Protein AF-A0A2R6AAJ7-F1 (afdb_monomer)

Radius of gyration: 13.23 Å; Cα contacts (8 Å, |Δi|>4): 170; chains: 1; bounding box: 36×14×38 Å

Structure (mmCIF, N/CA/C/O backbone):
data_AF-A0A2R6AAJ7-F1
#
_entry.id   AF-A0A2R6AAJ7-F1
#
loop_
_atom_site.group_PDB
_atom_site.id
_atom_site.type_symbol
_atom_site.label_atom_id
_atom_site.label_alt_id
_atom_site.label_comp_id
_atom_site.label_asym_id
_atom_site.label_entity_id
_atom_site.label_seq_id
_atom_site.pdbx_PDB_ins_code
_atom_site.Cartn_x
_atom_site.Cartn_y
_atom_site.Cartn_z
_atom_site.occupancy
_atom_site.B_iso_or_equiv
_atom_site.auth_seq_id
_atom_site.auth_comp_id
_atom_site.auth_asym_id
_atom_site.auth_atom_id
_atom_site.pdbx_PDB_model_num
ATOM 1 N N . MET A 1 1 ? 14.531 6.983 -18.522 1.00 44.47 1 MET A N 1
ATOM 2 C CA . MET A 1 1 ? 13.220 7.591 -18.213 1.00 44.47 1 MET A CA 1
ATOM 3 C C . MET A 1 1 ? 12.884 7.151 -16.793 1.00 44.47 1 MET A C 1
ATOM 5 O O . MET A 1 1 ? 13.116 5.987 -16.495 1.00 44.47 1 MET A O 1
ATOM 9 N N . ARG A 1 2 ? 12.535 8.068 -15.880 1.00 52.78 2 ARG A N 1
ATOM 10 C CA . ARG A 1 2 ? 12.115 7.699 -14.514 1.00 52.78 2 ARG A CA 1
ATOM 11 C C . ARG A 1 2 ? 10.660 7.235 -14.611 1.00 52.78 2 ARG A C 1
ATOM 13 O O . ARG A 1 2 ? 9.833 8.042 -15.021 1.00 52.78 2 ARG A O 1
ATOM 20 N N . GLY A 1 3 ? 10.394 5.965 -14.308 1.00 61.06 3 GLY A N 1
ATOM 21 C CA . GLY A 1 3 ? 9.031 5.455 -14.154 1.00 61.06 3 GLY A CA 1
ATOM 22 C C . GLY A 1 3 ? 8.364 6.064 -12.918 1.00 61.06 3 GLY A C 1
ATOM 23 O O . GLY A 1 3 ? 9.021 6.700 -12.089 1.00 61.06 3 GLY A O 1
ATOM 24 N N . GLY A 1 4 ? 7.051 5.919 -12.809 1.00 66.88 4 GLY A N 1
ATOM 25 C CA . GLY A 1 4 ? 6.292 6.364 -11.644 1.00 66.88 4 GLY A CA 1
ATOM 26 C C . GLY A 1 4 ? 5.367 5.259 -11.172 1.00 66.88 4 GLY A C 1
ATOM 27 O O . GLY A 1 4 ? 4.847 4.502 -11.992 1.00 66.88 4 GLY A O 1
ATOM 28 N N . GLU A 1 5 ? 5.146 5.182 -9.866 1.00 73.12 5 GLU A N 1
ATOM 29 C CA . GLU A 1 5 ? 4.100 4.345 -9.296 1.00 73.12 5 GLU A CA 1
ATOM 30 C C . GLU A 1 5 ? 2.978 5.193 -8.741 1.00 73.12 5 GLU A C 1
ATOM 32 O O . GLU A 1 5 ? 3.183 6.209 -8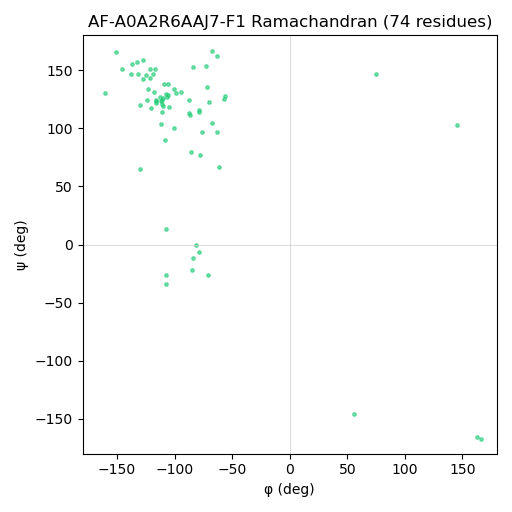.074 1.00 73.12 5 GLU A O 1
ATOM 37 N N . GLU A 1 6 ? 1.765 4.741 -9.007 1.00 81.88 6 GLU A N 1
ATOM 38 C CA . GLU A 1 6 ? 0.574 5.271 -8.384 1.00 81.88 6 GLU A CA 1
ATOM 39 C C . 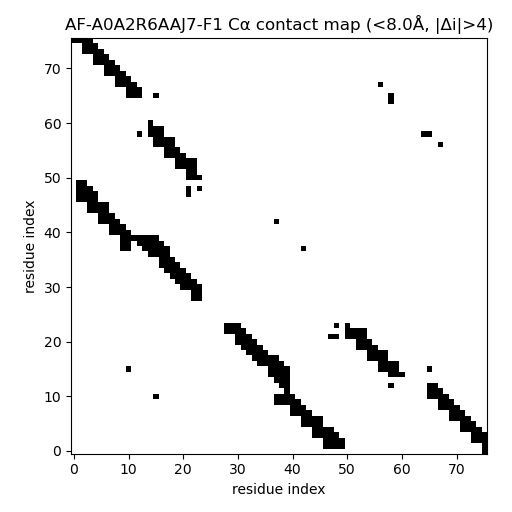GLU A 1 6 ? 0.011 4.224 -7.428 1.00 81.88 6 GLU A C 1
ATOM 41 O O . GLU A 1 6 ? -0.366 3.122 -7.831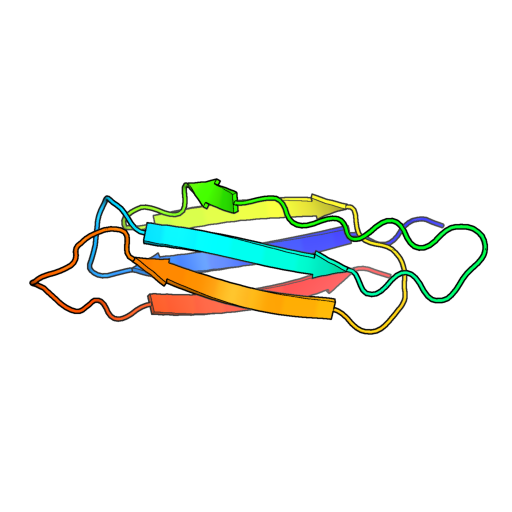 1.00 81.88 6 GLU A O 1
ATOM 46 N N . VAL A 1 7 ? -0.052 4.586 -6.151 1.00 84.12 7 VAL A N 1
ATOM 47 C CA . VAL A 1 7 ? -0.651 3.782 -5.092 1.00 84.12 7 VAL A CA 1
ATOM 48 C C . VAL A 1 7 ? -1.998 4.398 -4.739 1.00 84.12 7 VAL A C 1
ATOM 50 O O . VAL A 1 7 ? -2.081 5.538 -4.281 1.00 84.12 7 VAL A O 1
ATOM 53 N N . ARG A 1 8 ? -3.076 3.641 -4.935 1.00 87.62 8 ARG A N 1
ATOM 54 C CA . ARG A 1 8 ? -4.440 4.039 -4.561 1.00 87.62 8 ARG A CA 1
ATOM 55 C C . ARG A 1 8 ? -5.047 3.044 -3.604 1.00 87.62 8 ARG A C 1
ATOM 57 O O . ARG A 1 8 ? -4.771 1.852 -3.689 1.00 87.62 8 ARG A O 1
ATOM 64 N N . GLY A 1 9 ? -5.954 3.504 -2.754 1.00 88.31 9 GLY A N 1
ATOM 65 C CA . GLY A 1 9 ? -6.787 2.572 -2.015 1.00 88.31 9 GLY A CA 1
ATOM 66 C C . GLY A 1 9 ? -7.541 3.171 -0.846 1.00 88.31 9 GLY A C 1
ATOM 67 O O . GLY A 1 9 ? -7.637 4.388 -0.692 1.00 88.31 9 GLY A O 1
ATOM 68 N N . THR A 1 10 ? -8.089 2.276 -0.032 1.00 91.06 10 THR A N 1
ATOM 69 C CA . THR A 1 10 ? -8.919 2.602 1.128 1.00 91.06 10 THR A CA 1
ATOM 70 C C . THR A 1 10 ? -8.481 1.815 2.351 1.00 91.06 10 THR A C 1
ATOM 72 O O . THR A 1 10 ? -7.840 0.769 2.248 1.00 91.06 10 THR A O 1
ATOM 75 N N . SER A 1 11 ? -8.810 2.331 3.529 1.00 91.12 11 SER A N 1
ATOM 76 C CA . SER A 1 11 ? -8.462 1.734 4.814 1.00 91.12 11 SER A CA 1
ATOM 77 C C . SER A 1 11 ? -9.564 1.985 5.841 1.00 91.12 11 SER A C 1
ATOM 79 O O . SER A 1 11 ? -10.272 2.990 5.792 1.00 91.12 11 SER A O 1
ATOM 81 N N . THR A 1 12 ? -9.705 1.075 6.803 1.00 92.00 12 THR A N 1
ATOM 82 C CA . THR A 1 12 ? -10.660 1.218 7.912 1.00 92.00 12 THR A CA 1
ATOM 83 C C . THR A 1 12 ? -10.143 2.100 9.055 1.00 92.00 12 THR A C 1
ATOM 85 O O . THR A 1 12 ? -10.852 2.285 10.041 1.00 92.00 12 THR A O 1
ATOM 88 N N . THR A 1 13 ? -8.918 2.631 8.966 1.00 90.75 13 THR A N 1
ATOM 89 C CA . THR A 1 13 ? -8.324 3.539 9.962 1.00 90.75 13 THR A CA 1
ATOM 90 C C . THR A 1 13 ? -8.004 4.902 9.358 1.00 90.75 13 THR A C 1
ATOM 92 O O . THR A 1 13 ? -7.604 4.998 8.205 1.00 90.75 13 THR A O 1
ATOM 95 N N . THR A 1 14 ? -8.124 5.967 10.148 1.00 90.31 14 THR A N 1
ATOM 96 C CA . THR A 1 14 ? -7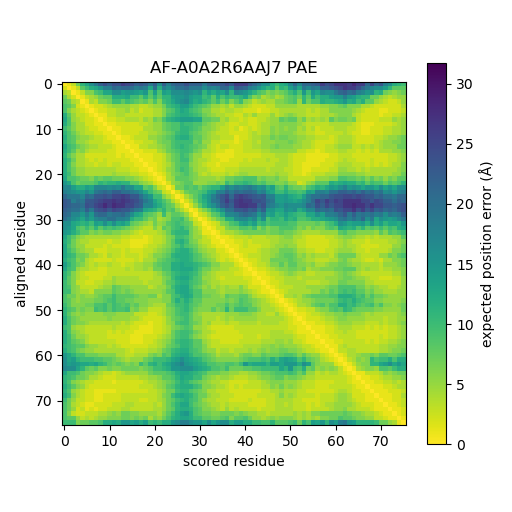.690 7.325 9.778 1.00 90.31 14 THR A CA 1
ATOM 97 C C . THR A 1 14 ? -6.205 7.573 10.045 1.00 90.31 14 THR A C 1
ATOM 99 O O . THR A 1 14 ? -5.664 8.570 9.579 1.00 90.31 14 THR A O 1
ATOM 102 N N . THR A 1 15 ? -5.531 6.680 10.775 1.00 90.19 15 THR A N 1
ATOM 103 C CA . THR A 1 15 ? -4.125 6.832 11.193 1.00 90.19 15 THR A CA 1
ATOM 104 C C . THR A 1 15 ? -3.168 5.899 10.447 1.00 90.19 15 THR A C 1
ATOM 106 O O . THR A 1 15 ? -2.021 5.712 10.865 1.00 90.19 15 THR A O 1
ATOM 109 N N . GLY A 1 16 ? -3.649 5.293 9.359 1.00 91.31 16 GLY A N 1
ATOM 110 C CA . GLY A 1 16 ? -2.868 4.418 8.496 1.00 91.31 16 GLY A CA 1
ATOM 111 C C . GLY A 1 16 ? -1.863 5.184 7.640 1.00 91.31 16 GLY A C 1
ATOM 112 O O . GLY A 1 16 ? -2.080 6.353 7.307 1.00 91.31 16 GLY A O 1
ATOM 113 N N . TYR A 1 17 ? -0.784 4.508 7.265 1.00 90.56 17 TYR A N 1
ATOM 114 C CA . TYR A 1 17 ? 0.252 5.024 6.376 1.00 90.56 17 TYR A CA 1
ATOM 115 C C . TYR A 1 17 ? 0.677 3.968 5.357 1.00 90.56 17 TYR A C 1
ATOM 117 O O . TYR A 1 17 ? 0.552 2.767 5.603 1.00 90.56 17 TYR A O 1
ATOM 125 N N . ILE A 1 18 ? 1.200 4.433 4.227 1.00 89.06 18 ILE A N 1
ATOM 126 C CA . ILE A 1 18 ? 1.913 3.603 3.259 1.00 89.06 18 ILE A CA 1
ATOM 127 C C . ILE A 1 18 ? 3.402 3.810 3.459 1.00 89.06 18 ILE A C 1
ATOM 129 O O . ILE A 1 18 ? 3.871 4.938 3.575 1.00 89.06 18 ILE A O 1
ATOM 133 N N . GLU A 1 19 ? 4.127 2.705 3.495 1.00 87.31 19 GLU A N 1
ATOM 134 C CA . GLU A 1 19 ? 5.577 2.672 3.480 1.00 87.31 19 GLU A CA 1
ATOM 135 C C . GLU A 1 19 ? 6.024 2.068 2.151 1.00 87.31 19 GLU A C 1
ATOM 137 O O . GLU A 1 19 ? 5.614 0.956 1.810 1.00 87.31 19 GLU A O 1
ATOM 142 N N . ILE A 1 20 ? 6.839 2.797 1.392 1.00 80.81 20 ILE A N 1
ATOM 143 C CA . ILE A 1 20 ? 7.432 2.283 0.152 1.00 80.81 20 ILE A CA 1
ATOM 144 C C . ILE A 1 20 ? 8.903 2.024 0.399 1.00 80.81 20 ILE A C 1
ATOM 146 O O . ILE A 1 20 ? 9.596 2.901 0.884 1.00 80.81 20 ILE A O 1
ATOM 150 N N . GLN A 1 21 ? 9.376 0.835 0.056 1.00 80.31 21 GLN A N 1
ATOM 151 C CA . GLN A 1 21 ? 10.781 0.468 0.118 1.00 80.31 21 GLN A CA 1
ATOM 152 C C . GLN A 1 21 ? 11.291 0.282 -1.306 1.00 80.31 21 GLN A C 1
ATOM 154 O O . GLN A 1 21 ? 10.996 -0.727 -1.947 1.00 80.31 21 GLN A O 1
ATOM 159 N N . ASP A 1 22 ? 12.043 1.2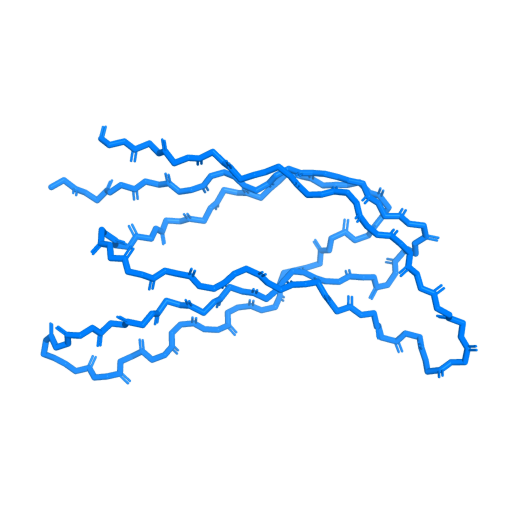67 -1.794 1.00 74.62 22 ASP A N 1
ATOM 160 C CA . ASP A 1 22 ? 12.785 1.146 -3.050 1.00 74.62 22 ASP A CA 1
ATOM 161 C C . ASP A 1 22 ? 14.163 0.540 -2.757 1.00 74.62 22 ASP A C 1
ATOM 163 O O . ASP A 1 22 ? 15.000 1.137 -2.066 1.00 74.62 22 ASP A O 1
ATOM 167 N N . TYR A 1 23 ? 14.385 -0.679 -3.248 1.00 68.56 23 TYR A N 1
ATOM 168 C CA . TYR A 1 23 ? 15.651 -1.384 -3.105 1.00 68.56 23 TYR A CA 1
ATOM 169 C C . TYR A 1 23 ? 16.589 -0.961 -4.233 1.00 68.56 23 TYR A C 1
ATOM 171 O O . TYR A 1 23 ? 16.777 -1.671 -5.222 1.00 68.56 23 TYR A O 1
ATOM 179 N N . MET A 1 24 ? 17.212 0.206 -4.067 1.00 61.06 24 MET A N 1
ATOM 180 C CA . MET A 1 24 ? 18.204 0.724 -5.006 1.00 61.06 24 MET A CA 1
ATOM 181 C C . MET A 1 24 ? 19.430 -0.207 -5.054 1.00 61.06 24 MET A C 1
ATOM 183 O O . MET A 1 24 ? 20.352 -0.121 -4.237 1.00 61.06 24 MET A O 1
ATOM 187 N N . THR A 1 25 ? 19.479 -1.108 -6.035 1.00 54.62 25 THR A N 1
ATOM 188 C CA . THR A 1 25 ? 20.667 -1.916 -6.331 1.00 54.62 25 THR A CA 1
ATOM 189 C C . THR A 1 25 ? 21.700 -1.080 -7.092 1.00 54.62 25 THR A C 1
ATOM 191 O O . THR A 1 25 ? 21.889 -1.262 -8.289 1.00 54.62 25 THR A O 1
ATOM 194 N N . ASN A 1 26 ? 22.420 -0.211 -6.368 1.00 49.28 26 ASN A N 1
ATOM 195 C CA . ASN A 1 26 ? 23.676 0.448 -6.781 1.00 49.28 26 ASN A CA 1
ATOM 196 C C . ASN A 1 26 ? 23.564 1.616 -7.816 1.00 49.28 26 ASN A C 1
ATOM 198 O O . ASN A 1 26 ? 22.730 1.555 -8.714 1.00 49.28 26 ASN A O 1
ATOM 202 N N . PRO A 1 27 ? 24.433 2.662 -7.763 1.00 49.09 27 PRO A N 1
ATOM 203 C CA . PRO A 1 27 ? 25.586 2.852 -6.889 1.00 49.09 27 PRO A CA 1
ATOM 204 C C . PRO A 1 27 ? 25.348 3.935 -5.833 1.00 49.09 27 PRO A C 1
ATOM 206 O O . PRO A 1 27 ? 25.621 5.107 -6.058 1.00 49.09 27 PRO A O 1
ATOM 209 N N . SER A 1 28 ? 24.818 3.507 -4.688 1.00 46.88 28 SER A N 1
ATOM 210 C CA . SER A 1 28 ? 24.717 4.196 -3.390 1.00 46.88 28 SER A CA 1
ATOM 211 C C . SER A 1 28 ? 23.395 3.740 -2.795 1.00 46.88 28 SER A C 1
ATOM 213 O O . SER A 1 28 ? 22.352 4.190 -3.255 1.00 46.88 28 SER A O 1
ATOM 215 N N . GLY A 1 29 ? 23.450 2.818 -1.830 1.00 48.41 29 GLY A N 1
ATOM 216 C CA . GLY A 1 29 ? 22.312 2.166 -1.173 1.00 48.41 29 GLY A CA 1
ATOM 217 C C . GLY A 1 29 ? 21.383 3.126 -0.429 1.00 48.41 29 GLY A C 1
ATOM 218 O O . GLY A 1 29 ? 21.298 3.102 0.797 1.00 48.41 29 GLY A O 1
ATOM 219 N N . GLY A 1 30 ? 20.698 3.981 -1.180 1.00 53.72 30 GLY A N 1
ATOM 220 C CA . GLY A 1 30 ? 19.639 4.839 -0.701 1.00 53.72 30 GLY A CA 1
ATOM 221 C C . GLY A 1 30 ? 18.393 3.996 -0.521 1.00 53.72 30 GLY A C 1
ATOM 222 O O . GLY A 1 30 ? 17.666 3.755 -1.475 1.00 53.72 30 GLY A O 1
ATOM 223 N N . TYR A 1 31 ? 18.155 3.553 0.709 1.00 58.06 31 TYR A N 1
ATOM 224 C CA . TYR A 1 31 ? 16.829 3.113 1.112 1.00 58.06 31 TYR A CA 1
ATOM 225 C C . TYR A 1 31 ? 15.923 4.343 1.125 1.00 58.06 31 TYR A C 1
ATOM 227 O O . TYR A 1 31 ? 16.029 5.186 2.018 1.00 58.06 31 TYR A O 1
ATOM 235 N N . PHE A 1 32 ? 15.059 4.475 0.121 1.00 66.69 32 PHE A N 1
ATOM 236 C CA . PHE A 1 32 ? 13.973 5.442 0.180 1.00 66.69 32 PHE A CA 1
ATOM 237 C C . PHE A 1 32 ? 12.798 4.762 0.874 1.00 66.69 32 PHE A C 1
ATOM 239 O O . PHE A 1 32 ? 12.262 3.787 0.356 1.00 66.69 32 PHE A O 1
ATOM 246 N N . ASN A 1 33 ? 12.487 5.236 2.082 1.00 72.56 33 ASN A N 1
ATOM 247 C CA . ASN A 1 33 ? 11.445 4.694 2.951 1.00 72.56 33 ASN A CA 1
ATOM 248 C C . ASN A 1 33 ? 10.526 5.824 3.460 1.00 72.56 33 ASN A C 1
ATOM 250 O O . ASN A 1 33 ? 10.569 6.186 4.640 1.00 72.56 33 ASN A O 1
ATOM 254 N N . PRO A 1 34 ? 9.769 6.490 2.566 1.00 76.06 34 PRO A N 1
ATOM 255 C CA . PRO A 1 34 ? 8.783 7.468 2.987 1.00 76.06 34 PRO A CA 1
ATOM 256 C C . PRO A 1 34 ? 7.598 6.753 3.638 1.00 76.06 34 PRO A C 1
ATOM 258 O O . PRO A 1 34 ? 7.080 5.763 3.115 1.00 76.06 34 PRO A O 1
ATOM 261 N N . LYS A 1 35 ? 7.150 7.293 4.773 1.00 86.38 35 LYS A N 1
ATOM 262 C CA . LYS A 1 35 ? 5.867 6.943 5.383 1.00 86.38 35 LYS A CA 1
ATOM 263 C C . LYS A 1 35 ? 4.872 8.033 5.046 1.00 86.38 35 LYS A C 1
ATOM 265 O O . LYS A 1 35 ? 4.872 9.086 5.679 1.00 86.38 35 LYS A O 1
ATOM 270 N N . GLU A 1 36 ? 4.034 7.768 4.057 1.00 87.25 36 GLU A N 1
ATOM 271 C CA . GLU A 1 36 ? 3.030 8.720 3.601 1.00 87.25 36 GLU A CA 1
ATOM 272 C C . GLU A 1 36 ? 1.686 8.451 4.288 1.00 87.25 36 GLU A C 1
ATOM 274 O O . GLU A 1 36 ? 1.229 7.300 4.319 1.00 87.25 36 GLU A O 1
ATOM 279 N N . PRO A 1 37 ? 1.020 9.478 4.847 1.00 88.06 37 PRO A N 1
ATOM 280 C CA . PRO A 1 37 ? -0.311 9.323 5.417 1.00 88.06 37 PRO A CA 1
ATOM 281 C C . PRO A 1 37 ? -1.295 8.765 4.381 1.00 88.06 37 PRO A C 1
ATOM 283 O O . PRO A 1 37 ? -1.447 9.308 3.288 1.00 88.06 37 PRO A O 1
ATOM 286 N N . PHE A 1 38 ? -1.995 7.690 4.739 1.00 87.62 38 PHE A N 1
ATOM 287 C CA . PHE A 1 38 ? -2.984 7.048 3.868 1.00 87.62 38 PHE A CA 1
ATOM 288 C C . PHE A 1 38 ? -4.418 7.314 4.332 1.00 87.62 38 PHE A C 1
ATOM 290 O O . PHE A 1 38 ? -5.325 7.473 3.518 1.00 87.62 38 PHE A O 1
ATOM 297 N N . GLY A 1 39 ? -4.628 7.404 5.649 1.00 86.81 39 GLY A N 1
ATOM 298 C CA . GLY A 1 39 ? -5.955 7.626 6.217 1.00 86.81 39 GLY A CA 1
ATOM 299 C C . GLY A 1 39 ? -6.968 6.567 5.766 1.00 86.81 39 GLY A C 1
ATOM 300 O O . GLY A 1 39 ? -6.622 5.398 5.590 1.00 86.81 39 GLY A O 1
ATOM 301 N N . THR A 1 40 ? -8.228 6.974 5.590 1.00 89.00 40 THR A N 1
ATOM 302 C CA . THR A 1 40 ? -9.315 6.079 5.153 1.00 89.00 40 THR A CA 1
ATOM 303 C C . THR A 1 40 ? -9.398 5.912 3.637 1.00 89.00 40 THR A C 1
ATOM 305 O O . THR A 1 40 ? -9.958 4.928 3.156 1.00 89.00 40 THR A O 1
ATOM 308 N N . SER A 1 41 ? -8.852 6.860 2.876 1.00 86.38 41 SER A N 1
ATOM 309 C CA . SER A 1 41 ? -8.782 6.831 1.418 1.00 86.38 41 SER A CA 1
ATOM 310 C C . SER A 1 41 ? -7.701 7.795 0.958 1.00 86.38 41 SER A C 1
ATOM 312 O O . SER A 1 41 ? -7.728 8.966 1.341 1.00 86.38 41 SER A O 1
ATOM 314 N N . SER A 1 42 ? -6.804 7.346 0.085 1.00 82.06 42 SER A N 1
ATOM 315 C CA . SER A 1 42 ? -5.843 8.244 -0.549 1.00 82.06 42 SER A CA 1
ATOM 316 C C . SER A 1 42 ? -5.412 7.770 -1.933 1.00 82.06 42 SER A C 1
ATOM 318 O O . SER A 1 42 ? -5.669 6.646 -2.377 1.00 82.06 42 SER A O 1
ATOM 320 N N . THR A 1 43 ? -4.794 8.697 -2.653 1.00 87.00 43 THR A N 1
ATOM 321 C CA . THR A 1 43 ? -4.083 8.453 -3.903 1.00 87.00 43 THR A CA 1
ATOM 322 C C . THR A 1 43 ? -2.721 9.106 -3.759 1.00 87.00 43 THR A C 1
ATOM 324 O O . THR A 1 43 ? -2.637 10.309 -3.517 1.00 87.00 43 THR A O 1
ATOM 327 N N . LEU A 1 44 ? -1.674 8.300 -3.865 1.00 82.38 44 LEU A N 1
ATOM 328 C CA . LEU A 1 44 ? -0.285 8.705 -3.731 1.00 82.38 44 LEU A CA 1
ATOM 329 C C . LEU A 1 44 ? 0.421 8.423 -5.055 1.00 82.38 44 LEU A C 1
ATOM 331 O O . LEU A 1 44 ? 0.306 7.329 -5.603 1.00 82.38 44 LEU A O 1
ATOM 335 N N . ILE A 1 45 ? 1.149 9.411 -5.566 1.00 79.94 45 ILE A N 1
ATOM 336 C CA . ILE A 1 45 ? 2.003 9.256 -6.745 1.00 79.94 45 ILE A CA 1
ATOM 337 C C . ILE A 1 45 ? 3.433 9.362 -6.252 1.00 79.94 45 ILE A C 1
ATOM 339 O O . ILE A 1 45 ? 3.840 10.416 -5.761 1.00 79.94 45 ILE A O 1
ATOM 343 N N . ILE A 1 46 ? 4.177 8.268 -6.358 1.00 74.12 46 ILE A N 1
ATOM 344 C CA . ILE A 1 46 ? 5.533 8.182 -5.834 1.00 74.12 46 ILE A CA 1
ATOM 345 C C . ILE A 1 46 ? 6.468 7.868 -7.006 1.00 74.12 46 ILE A C 1
ATOM 347 O O . ILE A 1 46 ? 6.318 6.842 -7.673 1.00 74.12 46 ILE A O 1
ATOM 351 N N . PRO A 1 47 ? 7.410 8.775 -7.326 1.00 69.69 47 PRO A N 1
ATOM 352 C CA . PRO A 1 47 ? 8.393 8.516 -8.362 1.00 69.69 47 PRO A CA 1
ATOM 353 C C . PRO A 1 47 ? 9.361 7.449 -7.856 1.00 69.69 47 PRO A C 1
ATOM 355 O O . PRO A 1 47 ? 10.021 7.646 -6.837 1.00 69.69 47 PRO A O 1
ATOM 358 N N . ILE A 1 48 ? 9.469 6.349 -8.591 1.00 71.19 48 ILE A N 1
ATOM 359 C CA . ILE A 1 48 ? 10.349 5.236 -8.239 1.00 71.19 48 ILE A CA 1
ATOM 360 C C . ILE A 1 48 ? 11.256 4.881 -9.410 1.00 71.19 48 ILE A C 1
ATOM 362 O O . ILE A 1 48 ? 10.985 5.214 -10.569 1.00 71.19 48 ILE A O 1
ATOM 366 N N . LEU A 1 49 ? 12.369 4.217 -9.124 1.00 71.00 49 LEU A N 1
ATOM 367 C CA . LEU A 1 49 ? 13.197 3.678 -10.191 1.00 71.00 49 LEU A CA 1
ATOM 368 C C . LEU A 1 49 ? 12.686 2.307 -10.646 1.00 71.00 49 LEU A C 1
ATOM 370 O O . LEU A 1 49 ? 12.072 1.582 -9.870 1.00 71.00 49 LEU A O 1
ATOM 374 N N . PRO A 1 50 ? 12.938 1.923 -11.910 1.00 70.88 50 PRO A N 1
ATOM 375 C CA . PRO A 1 50 ? 12.713 0.552 -12.342 1.00 70.88 50 PRO A CA 1
ATOM 376 C C . PRO A 1 50 ? 13.509 -0.421 -11.468 1.00 70.88 50 PRO A C 1
ATOM 378 O O . PRO A 1 50 ? 14.728 -0.291 -11.347 1.00 70.88 50 PRO A O 1
ATOM 381 N N . GLY A 1 51 ? 12.823 -1.395 -10.876 1.00 73.62 51 GLY A N 1
ATOM 382 C CA . GLY A 1 51 ? 13.432 -2.336 -9.947 1.00 73.62 51 GLY A CA 1
ATOM 383 C C . GLY A 1 51 ? 12.400 -3.070 -9.101 1.00 73.62 51 GLY A C 1
ATOM 384 O O . GLY A 1 51 ? 11.208 -3.072 -9.409 1.00 73.62 51 GLY A O 1
ATOM 385 N N . THR A 1 52 ? 12.881 -3.707 -8.036 1.00 76.44 52 THR A N 1
ATOM 386 C CA . THR A 1 52 ? 12.023 -4.333 -7.029 1.00 76.44 52 THR A CA 1
ATOM 387 C C . THR A 1 52 ? 11.653 -3.307 -5.971 1.00 76.44 52 THR A C 1
ATOM 389 O O . THR A 1 52 ? 12.531 -2.745 -5.314 1.00 76.44 52 THR A O 1
ATOM 392 N N . ILE A 1 53 ? 10.353 -3.134 -5.759 1.00 78.75 53 ILE A N 1
ATOM 393 C CA . ILE A 1 53 ? 9.799 -2.262 -4.727 1.00 78.75 53 ILE A CA 1
ATOM 394 C C . ILE A 1 53 ? 8.907 -3.058 -3.777 1.00 78.75 53 ILE A C 1
ATOM 396 O O . ILE A 1 53 ? 8.220 -3.999 -4.177 1.00 78.75 53 ILE A O 1
ATOM 400 N N . GLY A 1 54 ? 8.950 -2.699 -2.497 1.00 82.38 54 GLY A N 1
ATOM 401 C CA . GLY A 1 54 ? 8.041 -3.208 -1.476 1.00 82.38 54 GLY A CA 1
ATOM 402 C C . GLY A 1 54 ? 7.044 -2.127 -1.082 1.00 82.38 54 GLY A C 1
ATOM 403 O O . GLY A 1 54 ? 7.454 -1.035 -0.703 1.00 82.38 54 GLY A O 1
ATOM 404 N N . VAL A 1 55 ? 5.746 -2.424 -1.140 1.00 83.81 55 VAL A N 1
ATOM 405 C CA . VAL A 1 55 ? 4.689 -1.528 -0.645 1.00 83.81 55 VAL A CA 1
ATOM 406 C C . VAL A 1 55 ? 4.060 -2.158 0.586 1.00 83.81 55 VAL A C 1
ATOM 408 O O . VAL A 1 55 ? 3.564 -3.284 0.532 1.00 83.81 55 VAL A O 1
ATOM 411 N N . TYR A 1 56 ? 4.063 -1.424 1.692 1.00 87.44 56 TYR A N 1
ATOM 412 C CA . TYR A 1 56 ? 3.541 -1.882 2.973 1.00 87.44 56 TYR A CA 1
ATOM 413 C C . TYR A 1 56 ? 2.487 -0.914 3.495 1.00 87.44 56 TYR A C 1
ATOM 415 O O . TYR A 1 56 ? 2.590 0.299 3.324 1.00 87.44 56 TYR A O 1
ATOM 423 N N . PHE A 1 57 ? 1.486 -1.461 4.179 1.00 89.19 57 PHE A N 1
ATOM 424 C CA . PHE A 1 57 ? 0.524 -0.678 4.941 1.00 89.19 57 PHE A CA 1
ATOM 425 C C . PHE A 1 57 ? 0.814 -0.808 6.430 1.00 89.19 57 PHE A C 1
ATOM 427 O O . PHE A 1 57 ? 0.906 -1.920 6.954 1.00 89.19 57 PHE A O 1
ATOM 434 N N . GLY A 1 58 ? 0.909 0.326 7.114 1.00 90.69 58 GLY A N 1
ATOM 435 C CA . GLY A 1 58 ? 1.042 0.390 8.560 1.00 90.69 58 GLY A CA 1
ATOM 436 C C . GLY A 1 58 ? -0.142 1.096 9.208 1.00 90.69 58 GLY A C 1
ATOM 437 O O . GLY A 1 58 ? -0.763 1.982 8.627 1.00 90.69 58 GLY A O 1
ATOM 438 N N . ASN A 1 59 ? -0.441 0.723 10.449 1.00 89.94 59 ASN A N 1
ATOM 439 C CA . ASN A 1 59 ? -1.447 1.373 11.281 1.00 89.94 59 ASN A CA 1
ATOM 440 C C . ASN A 1 59 ? -0.788 1.824 12.585 1.00 89.94 59 ASN A C 1
ATOM 442 O O . ASN A 1 59 ? -0.208 1.008 13.296 1.00 89.94 59 ASN A O 1
ATOM 446 N N . ASN A 1 60 ? -0.884 3.114 12.906 1.00 87.62 60 ASN A N 1
ATOM 447 C CA . ASN A 1 60 ? -0.320 3.654 14.147 1.00 87.62 60 ASN A CA 1
ATOM 448 C C . ASN A 1 60 ? -1.195 3.373 15.382 1.00 87.62 60 ASN A C 1
ATOM 450 O O . ASN A 1 60 ? -0.798 3.686 16.503 1.00 87.62 60 ASN A O 1
ATOM 454 N N . ASN A 1 61 ? -2.393 2.807 15.208 1.00 84.38 61 ASN A N 1
ATOM 455 C CA . ASN A 1 61 ? -3.224 2.376 16.325 1.00 84.38 61 ASN A CA 1
ATOM 456 C C . ASN A 1 61 ? -2.727 1.027 16.879 1.00 84.38 61 ASN A C 1
ATOM 458 O O . ASN A 1 61 ? -2.822 0.006 16.205 1.00 84.38 61 ASN A O 1
ATOM 462 N N . LEU A 1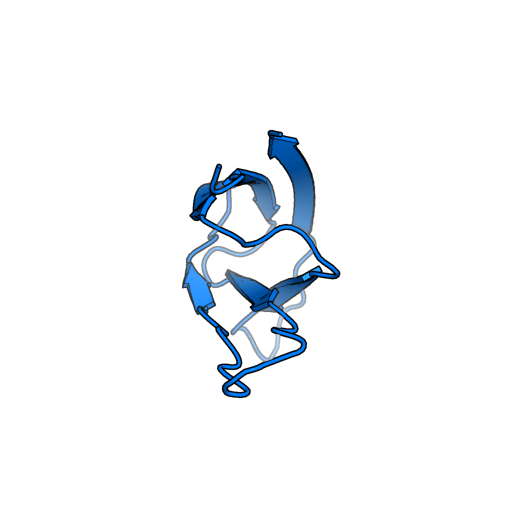 62 ? -2.222 1.031 18.118 1.00 77.00 62 LEU A N 1
ATOM 463 C CA . LEU A 1 62 ? -1.688 -0.158 18.800 1.00 77.00 62 LEU A CA 1
ATOM 464 C C . LEU A 1 62 ? -2.755 -1.176 19.226 1.00 77.00 62 LEU A C 1
ATOM 466 O O . LEU A 1 62 ? -2.437 -2.350 19.389 1.00 77.00 62 LEU A O 1
ATOM 470 N N . PHE A 1 63 ? -3.994 -0.733 19.449 1.00 78.75 63 PHE A N 1
ATOM 471 C CA . PHE A 1 63 ? -5.032 -1.558 20.078 1.00 78.75 63 PHE A CA 1
ATOM 472 C C . PHE A 1 63 ? -6.110 -2.021 19.103 1.00 78.75 63 PHE A C 1
ATOM 474 O O . PHE A 1 63 ? -6.734 -3.052 19.336 1.00 78.75 63 PHE A O 1
ATOM 481 N N . ASN A 1 64 ? -6.334 -1.276 18.019 1.00 84.81 64 ASN A N 1
ATOM 482 C CA . ASN A 1 64 ? -7.332 -1.621 17.017 1.00 84.81 64 ASN A CA 1
ATOM 483 C C . ASN A 1 64 ? -6.664 -1.907 15.673 1.00 84.81 64 ASN A C 1
ATOM 485 O O . ASN A 1 64 ? -5.991 -1.041 15.110 1.00 84.81 64 ASN A O 1
ATOM 489 N N . GLY A 1 65 ? -6.886 -3.115 15.155 1.00 84.50 65 GLY A N 1
ATOM 490 C CA . GLY A 1 65 ? -6.444 -3.498 13.820 1.00 84.50 65 GLY A CA 1
ATOM 491 C C . GLY A 1 65 ? -7.121 -2.662 12.732 1.00 84.50 65 GLY A C 1
ATOM 492 O O . GLY A 1 65 ? -8.157 -2.031 12.948 1.00 84.50 65 GLY A O 1
ATOM 493 N N . ALA A 1 66 ? -6.533 -2.667 11.541 1.00 89.44 66 ALA A N 1
ATOM 494 C CA . ALA A 1 66 ? -7.117 -2.032 10.372 1.00 89.44 66 ALA A CA 1
ATOM 495 C C . ALA A 1 66 ? -6.956 -2.925 9.149 1.00 89.44 66 ALA A C 1
ATOM 497 O O . ALA A 1 66 ? -5.962 -3.636 9.021 1.00 89.44 66 ALA A O 1
ATOM 498 N N . THR A 1 67 ? -7.936 -2.870 8.255 1.00 90.44 67 THR A N 1
ATOM 499 C CA . THR A 1 67 ? -7.851 -3.489 6.932 1.00 90.44 67 THR A CA 1
ATOM 500 C C . THR A 1 67 ? -7.649 -2.389 5.905 1.00 90.44 67 THR A C 1
ATOM 502 O O . THR A 1 67 ? -8.299 -1.347 5.991 1.00 90.44 67 THR A O 1
ATOM 505 N N . ALA A 1 68 ? -6.768 -2.626 4.936 1.00 89.44 68 ALA A N 1
ATOM 506 C CA . ALA A 1 68 ? -6.555 -1.742 3.802 1.00 89.44 68 ALA A CA 1
ATOM 507 C C . ALA A 1 68 ? -6.661 -2.526 2.494 1.00 89.44 68 ALA A C 1
ATOM 509 O O . ALA A 1 68 ? -6.233 -3.675 2.413 1.00 89.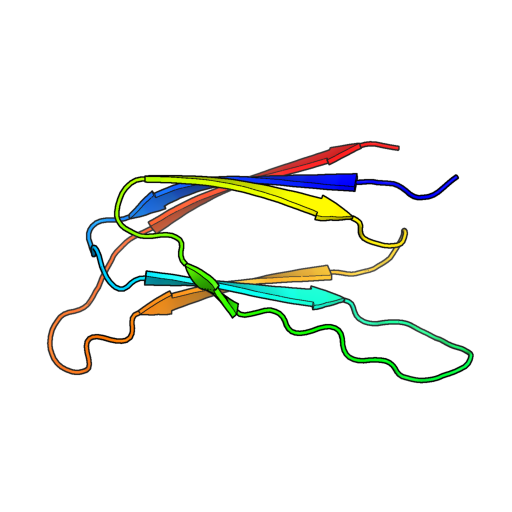44 68 ALA A O 1
ATOM 510 N N . THR A 1 69 ? -7.236 -1.897 1.476 1.00 91.62 69 THR A N 1
ATOM 511 C CA . THR A 1 69 ? -7.228 -2.382 0.094 1.00 91.62 69 THR A CA 1
ATOM 512 C C . THR A 1 69 ? -6.359 -1.440 -0.711 1.00 91.62 69 THR A C 1
ATOM 514 O O . THR A 1 69 ? -6.657 -0.250 -0.759 1.00 91.62 69 THR A O 1
ATOM 517 N N . ILE A 1 70 ? -5.296 -1.960 -1.324 1.00 88.69 70 ILE A N 1
ATOM 518 C CA . ILE A 1 70 ? -4.300 -1.166 -2.048 1.00 88.69 70 ILE A CA 1
ATOM 519 C C . ILE A 1 70 ? -4.205 -1.672 -3.483 1.00 88.69 70 ILE A C 1
ATOM 521 O O . ILE A 1 70 ? -4.123 -2.871 -3.730 1.00 88.69 70 ILE A O 1
ATOM 525 N N . THR A 1 71 ? -4.214 -0.739 -4.424 1.00 89.25 71 THR A N 1
ATOM 526 C CA . THR A 1 71 ? -3.968 -0.947 -5.848 1.00 89.25 71 THR A CA 1
ATOM 527 C C . THR A 1 71 ? -2.704 -0.188 -6.217 1.00 89.25 71 THR A C 1
ATOM 529 O O . THR A 1 71 ? -2.621 1.017 -5.984 1.00 89.25 71 THR A O 1
ATOM 532 N N . VAL A 1 72 ? -1.731 -0.892 -6.787 1.00 84.62 72 VAL A N 1
ATOM 533 C CA . VAL A 1 72 ? -0.476 -0.307 -7.268 1.00 84.62 72 VAL A CA 1
ATOM 534 C C . VAL A 1 72 ? -0.482 -0.368 -8.787 1.00 84.62 72 VAL A C 1
ATOM 536 O O . VAL A 1 72 ? -0.685 -1.437 -9.363 1.00 84.62 72 VAL A O 1
ATOM 539 N N . THR A 1 73 ? -0.276 0.778 -9.427 1.00 84.81 73 THR A N 1
ATOM 540 C CA . THR A 1 73 ? -0.156 0.893 -10.881 1.00 84.81 73 THR A CA 1
ATOM 541 C C . THR A 1 73 ? 1.242 1.382 -11.223 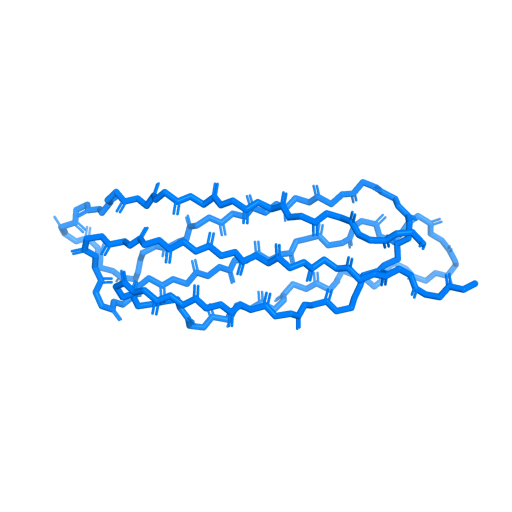1.00 84.81 73 THR A C 1
ATOM 543 O O . THR A 1 73 ? 1.656 2.443 -10.760 1.00 84.81 73 THR A O 1
ATOM 546 N N . TYR A 1 74 ? 1.957 0.611 -12.040 1.00 77.00 74 TYR A N 1
ATOM 547 C CA . TYR A 1 74 ? 3.299 0.944 -12.508 1.00 77.00 74 TYR A CA 1
ATOM 548 C C . TYR A 1 74 ? 3.246 1.552 -13.913 1.00 77.00 74 TYR A C 1
ATOM 550 O O . TYR A 1 74 ? 2.634 0.970 -14.814 1.00 77.00 74 TYR A O 1
ATOM 558 N N . TYR A 1 75 ? 3.912 2.692 -14.109 1.00 74.56 75 TYR A N 1
ATOM 559 C CA . TYR A 1 75 ? 4.027 3.376 -15.400 1.00 74.56 75 TYR A CA 1
ATO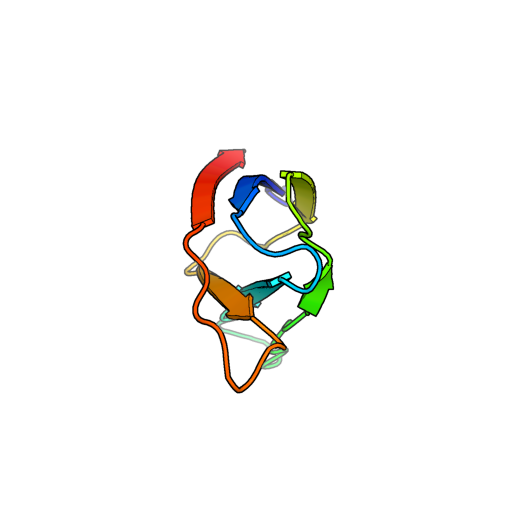M 560 C C . TYR A 1 75 ? 5.479 3.345 -15.909 1.00 74.56 75 TYR A C 1
ATOM 562 O O . TYR A 1 75 ? 6.395 3.750 -15.185 1.00 74.56 75 TYR A O 1
ATOM 570 N N . TYR A 1 76 ? 5.669 2.879 -17.153 1.00 67.44 76 TYR A N 1
ATOM 571 C CA . TYR A 1 76 ? 6.960 2.743 -17.850 1.00 67.44 76 TYR A CA 1
ATOM 572 C C . TYR A 1 76 ? 7.263 3.903 -18.808 1.00 67.44 76 TYR A C 1
ATOM 574 O O . TYR A 1 76 ? 6.320 4.399 -19.466 1.00 67.44 76 TYR A O 1
#

Mean predicted aligned error: 6.9 Å

Sequence (76 aa):
MRGGEEVRGTSTTTTGYIEIQDYMTNPSGGYFNPKEPFGTSSTLIIPILPGTIGVYFGNNNLFNGATATITVTYYY

Nearest PDB structures (foldseek):
  3x29-assembly2_D  TM=5.944E-01  e=4.307E-01  Clostridium perfringens
  7tdm-assembly1_B  TM=5.541E-01  e=2.812E-01  Clostridium perfringens
  3ziw-assembly2_F  TM=5.985E-01  e=2.132E+00  Clostridium perfringens
  4p5h-assembly1_K  TM=5.980E-01  e=3.096E+00  Clostridium perfringens
  2xh6-assembly1_A  TM=5.940E-01  e=3.633E+00  Clostridium perfringens

Foldseek 3Di:
DFKKKKKWWFKPAQQKWKWKFAQPPDDPRDGDTDTGGQGGTDIDIGTGHPDDMDIDMDGPDPPDDMDMDMDMDIGD

Secondary structure (DSSP, 8-state):
---EEEEEEEES-SSEEEEEEEE--SSS--EE--EEE-TTEEEEEEE--SS-EEEEEEE--SSS---EEEEEEEE-

Solvent-accessible surface area (backbone atoms only — not comparable to full-atom values): 4553 Å² total; per-residue (Å²): 132,82,28,39,34,39,43,35,40,40,30,76,32,72,61,21,27,36,36,40,41,42,61,49,85,67,96,64,78,53,73,48,68,57,75,44,85,30,25,45,59,42,77,47,79,47,81,42,73,90,74,64,70,46,81,44,81,47,65,75,54,92,87,57,88,72,58,72,52,77,47,79,47,81,47,127

Organism: NCBI:txid1978155

pLDDT: mean 78.43, std 12.78, range [44.47, 92.0]